Protein AF-A0A6G1X222-F1 (afdb_monomer_lite)

Radius of gyration: 20.98 Å; chains: 1; bounding box: 28×75×49 Å

pLDDT: mean 75.09, std 17.49, range [37.19, 92.94]

Organism: NCBI:txid1229268

Foldseek 3Di:
DDDDDDDPDPPPPDPDPDPPPDPLQAAWWAQVLDSQQIWGDHDQFWIWGRHPDTDIFGFHDDPQKTWTDDDPVVVVDDPFWDTWIWGQDPQSKIWTWTQGVNDIDTPGITHGND

Sequence (114 aa):
MKKSPKIGLVFILLIIISACGKSKFYGEYSVDGNPRYDIKILDNNTAKINLESMITVEYEKNGDRLEVIQDDVYSYYVDSVTGVFFELKDDDTLSYNIVKNSEEMKIGEFKYIE

Secondary structure (DSSP, 8-state):
------------SSS---S----TT-EEEESSS-TTSEEEE-SSSEEEEESSSEEEEEEEEETTEEEEESSHHHHHS-TTEEEEEEEE-TTSEEEEEEEETTEEEEEEEEEE--

Structure (mmCIF, N/CA/C/O backbone):
data_AF-A0A6G1X222-F1
#
_entry.id   AF-A0A6G1X222-F1
#
loop_
_atom_site.group_PDB
_atom_site.id
_atom_site.type_symbol
_atom_site.label_atom_id
_atom_site.label_alt_id
_atom_site.label_comp_id
_atom_site.label_asym_id
_atom_site.label_entity_id
_atom_site.label_seq_id
_atom_site.pdbx_PDB_ins_code
_atom_site.Cartn_x
_atom_site.Cartn_y
_atom_site.Cartn_z
_atom_site.occupancy
_atom_site.B_iso_or_equiv
_atom_site.auth_seq_id
_atom_site.auth_comp_id
_atom_site.auth_asym_id
_atom_site.auth_atom_id
_atom_site.pdbx_PDB_model_num
ATOM 1 N N . MET A 1 1 ? -12.225 -61.875 31.747 1.00 39.69 1 MET A N 1
ATOM 2 C CA . MET A 1 1 ? -10.949 -61.334 31.224 1.00 39.69 1 MET A CA 1
ATOM 3 C C . MET A 1 1 ? -11.130 -59.861 30.877 1.00 39.69 1 MET A C 1
ATOM 5 O O . MET A 1 1 ? -12.112 -59.555 30.227 1.00 39.69 1 MET A O 1
ATOM 9 N N . LYS A 1 2 ? -10.177 -59.026 31.339 1.00 37.19 2 LYS A N 1
ATOM 10 C CA . LYS A 1 2 ? -9.664 -57.739 30.796 1.00 37.19 2 LYS A CA 1
ATOM 11 C C . LYS A 1 2 ? -10.697 -56.650 30.419 1.00 37.19 2 LYS A C 1
ATOM 13 O O . LYS A 1 2 ? -11.435 -56.802 29.464 1.00 37.19 2 LYS A O 1
ATOM 18 N N . LYS A 1 3 ? -10.868 -55.617 31.259 1.00 40.28 3 LYS A N 1
ATOM 19 C CA . LYS A 1 3 ? -10.145 -54.313 31.309 1.00 40.28 3 LYS A CA 1
ATOM 20 C C . LYS A 1 3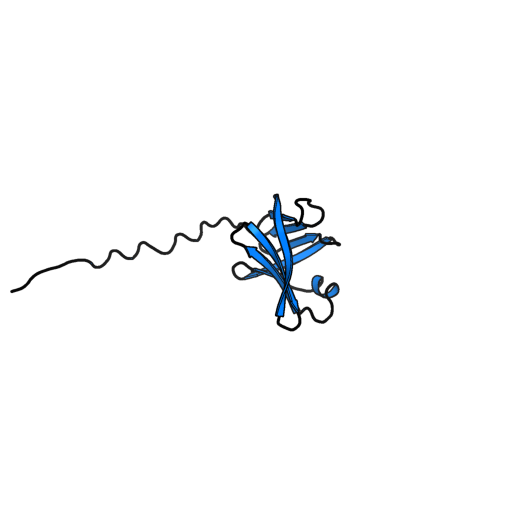 ? -10.528 -53.338 30.170 1.00 40.28 3 LYS A C 1
ATOM 22 O O . LYS A 1 3 ? -10.181 -53.560 29.021 1.00 40.28 3 LYS A O 1
ATOM 27 N N . SER A 1 4 ? -11.201 -52.257 30.581 1.00 48.81 4 SER A N 1
ATOM 28 C CA . SER A 1 4 ? -11.459 -50.942 29.947 1.00 48.81 4 SER A CA 1
ATOM 29 C C . SER A 1 4 ? -10.157 -50.245 29.446 1.00 48.81 4 SER A C 1
ATOM 31 O O . SER A 1 4 ? -9.100 -50.804 29.748 1.00 48.81 4 SER A O 1
ATOM 33 N N . PRO A 1 5 ? -10.131 -49.013 28.849 1.00 52.62 5 PRO A N 1
ATOM 34 C CA . PRO A 1 5 ? -11.199 -47.989 28.786 1.00 52.62 5 PRO A CA 1
ATOM 35 C C . PRO A 1 5 ? -11.254 -47.027 27.547 1.00 52.62 5 PRO A C 1
ATOM 37 O O . PRO A 1 5 ? -10.327 -46.934 26.762 1.00 52.62 5 PRO A O 1
ATOM 40 N N . LYS A 1 6 ? -12.359 -46.257 27.485 1.00 48.66 6 LYS A N 1
ATOM 41 C CA . LYS A 1 6 ? -12.509 -44.790 27.265 1.00 48.66 6 LYS A CA 1
ATOM 42 C C . LYS A 1 6 ? -11.844 -44.038 26.081 1.00 48.66 6 LYS A C 1
ATOM 44 O O . LYS A 1 6 ? -10.675 -44.195 25.777 1.00 48.66 6 LYS A O 1
ATOM 49 N N . ILE A 1 7 ? -12.595 -43.005 25.666 1.00 54.62 7 ILE A N 1
ATOM 50 C CA . ILE A 1 7 ? -12.213 -41.769 24.949 1.00 54.62 7 ILE A CA 1
ATOM 51 C C . ILE A 1 7 ? -12.145 -41.887 23.422 1.00 54.62 7 ILE A C 1
ATOM 53 O O . ILE A 1 7 ? -11.130 -42.211 22.825 1.00 54.62 7 ILE A O 1
ATOM 57 N N . GLY A 1 8 ? -13.247 -41.499 22.797 1.00 44.12 8 GLY A N 1
ATOM 58 C CA . GLY A 1 8 ? -13.345 -41.093 21.400 1.00 44.12 8 GLY A CA 1
ATOM 59 C C . GLY A 1 8 ? -14.786 -40.642 21.238 1.00 44.12 8 GLY A C 1
ATOM 60 O O . GLY A 1 8 ? -15.678 -41.472 21.173 1.00 44.12 8 GLY A O 1
ATOM 61 N N . LEU A 1 9 ? -15.114 -39.369 21.439 1.00 44.91 9 LEU A N 1
ATOM 62 C CA . LEU A 1 9 ? -14.973 -38.380 20.381 1.00 44.91 9 LEU A CA 1
ATOM 63 C C . LEU A 1 9 ? -15.104 -36.960 20.981 1.00 44.91 9 LEU A C 1
ATOM 65 O O . LEU A 1 9 ? -16.123 -36.297 20.826 1.00 44.91 9 LEU A O 1
ATOM 69 N N . VAL A 1 10 ? -14.097 -36.491 21.720 1.00 50.50 10 VAL A N 1
ATOM 70 C CA . VAL A 1 10 ? -13.953 -35.060 22.052 1.00 50.50 10 VAL A CA 1
ATOM 71 C C . VAL A 1 10 ? -12.832 -34.528 21.174 1.00 50.50 10 VAL A C 1
ATOM 73 O O . VAL A 1 10 ? -11.704 -34.458 21.629 1.00 50.50 10 VAL A O 1
ATOM 76 N N . PHE A 1 11 ? -13.106 -34.272 19.893 1.00 47.38 11 PHE A N 1
ATOM 77 C CA . PHE A 1 11 ? -12.170 -33.581 18.987 1.00 47.38 11 PHE A CA 1
ATOM 78 C C . PHE A 1 11 ? -12.879 -32.978 17.758 1.00 47.38 11 PHE A C 1
ATOM 80 O O . PHE A 1 11 ? -12.356 -32.983 16.653 1.00 47.38 11 PHE A O 1
ATOM 87 N N . ILE A 1 12 ? -14.085 -32.433 17.944 1.00 49.50 12 ILE A N 1
ATOM 88 C CA . ILE A 1 12 ? -14.680 -31.481 16.987 1.00 49.50 12 ILE A CA 1
ATOM 89 C C . ILE A 1 12 ? -15.043 -30.222 17.775 1.00 49.50 12 ILE A C 1
ATOM 91 O O . ILE A 1 12 ? -16.197 -29.842 17.932 1.00 49.50 12 ILE A O 1
ATOM 95 N N . LEU A 1 13 ? -14.022 -29.647 18.401 1.00 46.91 13 LEU A N 1
ATOM 96 C CA . LEU A 1 13 ? -14.087 -28.351 19.058 1.00 46.91 13 LEU A CA 1
ATOM 97 C C . LEU A 1 13 ? -12.723 -27.686 18.892 1.00 46.91 13 LEU A C 1
ATOM 99 O O . LEU A 1 13 ? -12.004 -27.534 19.865 1.00 46.91 13 LEU A O 1
ATOM 103 N N . LEU A 1 14 ? -12.326 -27.418 17.650 1.00 48.19 14 LEU A N 1
ATOM 104 C CA . LEU A 1 14 ? -11.206 -26.561 17.247 1.00 48.19 14 LEU A CA 1
ATOM 105 C C . LEU A 1 14 ? -11.281 -26.460 15.719 1.00 48.19 14 LEU A C 1
ATOM 107 O O . LEU A 1 14 ? -11.486 -27.477 15.067 1.00 48.19 14 LEU A O 1
ATOM 111 N N . ILE A 1 15 ? -11.103 -25.257 15.168 1.00 50.84 15 ILE A N 1
ATOM 112 C CA . ILE A 1 15 ? -11.409 -24.861 13.779 1.00 50.84 15 ILE A CA 1
ATOM 113 C C . ILE A 1 15 ? -12.933 -24.679 13.636 1.00 50.84 15 ILE A C 1
ATOM 115 O O . ILE A 1 15 ? -13.664 -25.614 13.358 1.00 50.84 15 ILE A O 1
ATOM 119 N N . ILE A 1 16 ? -13.534 -23.533 13.950 1.00 49.53 16 ILE A N 1
ATOM 120 C CA . ILE A 1 16 ? -13.402 -22.268 13.220 1.00 49.53 16 ILE A CA 1
ATOM 121 C C . ILE A 1 16 ? -13.552 -21.126 14.243 1.00 49.53 16 ILE A C 1
ATOM 123 O O . ILE A 1 16 ? -14.648 -20.647 14.514 1.00 49.53 16 ILE A O 1
ATOM 127 N N . ILE A 1 17 ? -12.442 -20.693 14.843 1.00 44.78 17 ILE A N 1
ATOM 128 C CA . ILE A 1 17 ? -12.360 -19.407 15.554 1.00 44.78 17 ILE A CA 1
ATOM 129 C C . ILE A 1 17 ? -11.277 -18.582 14.857 1.00 44.78 17 ILE A C 1
ATOM 131 O O . ILE A 1 17 ? -10.246 -18.262 15.436 1.00 44.78 17 ILE A O 1
ATOM 135 N N . SER A 1 18 ? -11.446 -18.321 13.560 1.00 45.22 18 SER A N 1
ATOM 136 C CA . SER A 1 18 ? -10.497 -17.482 12.808 1.00 45.22 18 SER A CA 1
ATOM 137 C C . SER A 1 18 ? -11.159 -16.675 11.691 1.00 45.22 18 SER A C 1
ATOM 139 O O . SER A 1 18 ? -10.513 -16.338 10.713 1.00 45.22 18 SER A O 1
ATOM 141 N N . ALA A 1 19 ? -12.444 -16.342 11.823 1.00 44.59 19 ALA A N 1
ATOM 142 C CA . ALA A 1 19 ? -13.107 -15.414 10.899 1.00 44.59 19 ALA A CA 1
ATOM 143 C C . ALA A 1 19 ? -13.787 -14.242 11.624 1.00 44.59 19 ALA A C 1
ATOM 145 O O . ALA A 1 19 ? -14.715 -13.634 11.107 1.00 44.59 19 ALA A O 1
ATOM 146 N N . CYS A 1 20 ? -13.310 -13.910 12.827 1.00 42.12 20 CYS A N 1
ATOM 147 C CA . CYS A 1 20 ? -13.588 -12.623 13.466 1.00 42.12 20 CYS A CA 1
ATOM 148 C C . CYS A 1 20 ? -12.287 -11.812 13.581 1.00 42.12 20 CYS A C 1
ATOM 150 O O . CYS A 1 20 ? -12.000 -11.183 14.595 1.00 42.12 20 CYS A O 1
ATOM 152 N N . GLY A 1 21 ? -11.445 -11.883 12.547 1.00 41.03 21 GLY A N 1
ATOM 153 C CA . GLY A 1 21 ? -10.442 -10.859 12.313 1.00 41.03 21 GLY A CA 1
ATOM 154 C C . GLY A 1 21 ? -11.179 -9.705 11.660 1.00 41.03 21 GLY A C 1
ATOM 155 O O . GLY A 1 21 ? -11.709 -9.874 10.564 1.00 41.03 21 GLY A O 1
ATOM 156 N N . LYS A 1 22 ? -11.278 -8.559 12.340 1.00 40.81 22 LYS A N 1
ATOM 157 C CA . LYS A 1 22 ? -11.671 -7.299 11.698 1.00 40.81 22 LYS A CA 1
ATOM 158 C C . LYS A 1 22 ? -10.952 -7.232 10.350 1.00 40.81 22 LYS A C 1
ATOM 160 O O . LYS A 1 22 ? -9.777 -7.587 10.292 1.00 40.81 22 LYS A O 1
ATOM 165 N N . SER A 1 23 ? -11.624 -6.814 9.284 1.00 50.31 23 SER A N 1
ATOM 166 C CA . SER A 1 23 ? -10.959 -6.479 8.027 1.00 50.31 23 SER A CA 1
ATOM 167 C C . SER A 1 23 ? -10.024 -5.286 8.285 1.00 50.31 23 SER A C 1
ATOM 169 O O . SER A 1 23 ? -10.383 -4.145 8.023 1.00 50.31 23 SER A O 1
ATOM 171 N N . LYS A 1 24 ? -8.855 -5.554 8.883 1.00 59.38 24 LYS A N 1
ATOM 172 C CA . LYS A 1 24 ? -7.835 -4.594 9.330 1.00 59.38 24 LYS A CA 1
ATOM 173 C C . LYS A 1 24 ? -7.141 -3.881 8.166 1.00 59.38 24 LYS A C 1
ATOM 175 O O . LYS A 1 24 ? -6.270 -3.062 8.403 1.00 59.38 24 LYS A O 1
ATOM 180 N N . PHE A 1 25 ? -7.514 -4.221 6.934 1.00 68.25 25 PHE A N 1
ATOM 181 C CA . PHE A 1 25 ? -6.996 -3.611 5.717 1.00 68.25 25 PHE A CA 1
ATOM 182 C C . PHE A 1 25 ? -7.538 -2.200 5.503 1.00 68.25 25 PHE A C 1
ATOM 184 O O . PHE A 1 25 ? -6.874 -1.409 4.854 1.00 68.25 25 PHE A O 1
ATOM 191 N N . TYR A 1 26 ? -8.734 -1.886 6.012 1.00 82.56 26 TYR A N 1
ATOM 192 C CA . TYR A 1 26 ? -9.326 -0.565 5.824 1.00 82.56 26 TYR A CA 1
ATOM 193 C C . TYR A 1 26 ? -8.630 0.475 6.676 1.00 82.56 26 TYR A C 1
ATOM 195 O O . TYR A 1 26 ? -8.553 0.317 7.894 1.00 82.56 26 TYR A O 1
ATOM 203 N N . GLY A 1 27 ? -8.200 1.546 6.021 1.00 86.94 27 GLY A N 1
ATOM 204 C CA . GLY A 1 27 ? -7.576 2.668 6.688 1.00 86.94 27 GLY A CA 1
ATOM 205 C C . GLY A 1 27 ? -6.523 3.352 5.846 1.00 86.94 27 GLY A C 1
ATOM 206 O O . GLY A 1 27 ? -6.303 3.035 4.674 1.00 86.94 27 GLY A O 1
ATOM 207 N N . GLU A 1 28 ? -5.896 4.321 6.479 1.00 90.38 28 GLU A N 1
ATOM 208 C CA . GLU A 1 28 ? -4.847 5.164 5.959 1.00 90.38 28 GLU A CA 1
ATOM 209 C C . GLU A 1 28 ? -3.534 4.811 6.652 1.00 90.38 28 GLU A C 1
ATOM 211 O O . GLU A 1 28 ? -3.458 4.664 7.875 1.00 90.38 28 GLU A O 1
ATOM 216 N N . TYR A 1 29 ? -2.491 4.649 5.846 1.00 90.81 29 TYR A N 1
ATOM 217 C CA . TYR A 1 29 ? -1.173 4.227 6.285 1.00 90.81 29 TYR A CA 1
ATOM 218 C C . TYR A 1 29 ? -0.141 5.238 5.804 1.00 90.81 29 TYR A C 1
ATOM 220 O O . TYR A 1 29 ? -0.125 5.576 4.628 1.00 90.81 29 TYR A O 1
ATOM 228 N N . SER A 1 30 ? 0.755 5.687 6.681 1.00 88.75 30 SER A N 1
ATOM 229 C CA . SER A 1 30 ? 1.768 6.704 6.369 1.00 88.75 30 SER A CA 1
ATOM 230 C C . SER A 1 30 ? 3.169 6.288 6.821 1.00 88.75 30 SER A C 1
ATOM 232 O O . SER A 1 30 ? 3.335 5.573 7.811 1.00 88.75 30 SER A O 1
ATOM 234 N N . VAL A 1 31 ? 4.196 6.753 6.103 1.00 85.31 31 VAL A N 1
ATOM 235 C CA . VAL A 1 31 ? 5.610 6.523 6.455 1.00 85.31 31 VAL A CA 1
ATOM 236 C C . VAL A 1 31 ? 6.005 7.271 7.733 1.00 85.31 31 VAL A C 1
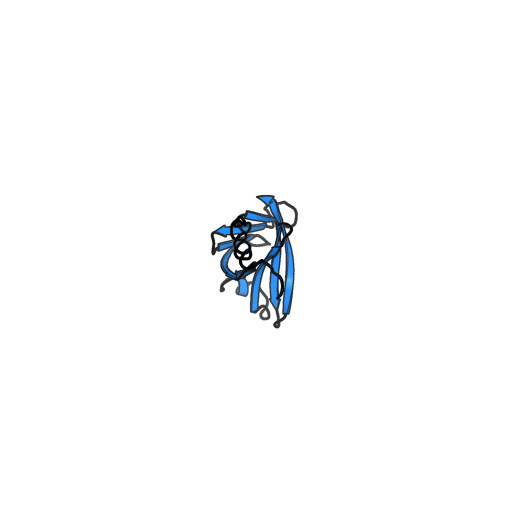ATOM 238 O O . VAL A 1 31 ? 6.707 6.731 8.588 1.00 85.31 31 VAL A O 1
ATOM 241 N N . ASP A 1 32 ? 5.567 8.522 7.869 1.00 81.44 32 ASP A N 1
ATOM 242 C CA . ASP A 1 32 ? 6.000 9.460 8.913 1.00 81.44 32 ASP A CA 1
ATOM 243 C C . ASP A 1 32 ? 4.856 9.904 9.840 1.00 81.44 32 ASP A C 1
ATOM 245 O O . ASP A 1 32 ? 5.052 10.741 10.721 1.00 81.44 32 ASP A O 1
ATOM 249 N N . GLY A 1 33 ? 3.668 9.327 9.660 1.00 73.50 33 GLY A N 1
ATOM 250 C CA . GLY A 1 33 ? 2.459 9.706 10.381 1.00 73.50 33 GLY A CA 1
ATOM 251 C C . GLY A 1 33 ? 1.733 10.909 9.774 1.00 73.50 33 GLY A C 1
ATOM 252 O O . GLY A 1 33 ? 0.663 11.266 10.262 1.00 73.50 33 GLY A O 1
ATOM 253 N N . ASN A 1 34 ? 2.280 11.532 8.722 1.00 71.12 34 ASN A N 1
ATOM 254 C CA . ASN A 1 34 ? 1.610 12.603 7.997 1.00 71.12 34 ASN A CA 1
ATOM 255 C C . ASN A 1 34 ? 0.826 12.034 6.800 1.00 71.12 34 ASN A C 1
ATOM 257 O O . ASN A 1 34 ? 1.387 11.276 6.004 1.00 71.12 34 ASN A O 1
ATOM 261 N N . PRO A 1 35 ? -0.415 12.491 6.561 1.00 67.44 35 PRO A N 1
ATOM 262 C CA . PRO A 1 35 ? -1.251 12.074 5.425 1.00 67.44 35 PRO A CA 1
ATOM 263 C C . PRO A 1 35 ? -0.785 12.677 4.084 1.00 67.44 35 PRO A C 1
ATOM 265 O O . PRO A 1 35 ? -1.541 12.829 3.133 1.00 67.44 35 PRO A O 1
ATOM 268 N N . ARG A 1 36 ? 0.463 13.155 4.021 1.00 63.28 36 ARG A N 1
ATOM 269 C CA . ARG A 1 36 ? 1.052 13.710 2.800 1.00 63.28 36 ARG A CA 1
ATOM 270 C C . ARG A 1 36 ? 1.696 12.620 1.947 1.00 63.28 36 ARG A C 1
ATOM 272 O O . ARG A 1 36 ? 1.753 12.799 0.735 1.00 63.28 36 ARG A O 1
ATOM 279 N N . TYR A 1 37 ? 2.172 11.551 2.592 1.00 69.94 37 TYR A N 1
ATOM 280 C CA . TYR A 1 37 ? 2.766 10.376 1.966 1.00 69.94 37 TYR A CA 1
ATOM 281 C C . TYR A 1 37 ? 2.070 9.119 2.487 1.00 69.94 37 TYR A C 1
ATOM 283 O O . TYR A 1 37 ? 2.569 8.461 3.406 1.00 69.94 37 TYR A O 1
ATOM 291 N N . ASP A 1 38 ? 0.882 8.845 1.953 1.00 83.25 38 ASP A N 1
ATOM 292 C CA . ASP A 1 38 ? -0.031 7.832 2.474 1.00 83.25 38 ASP A CA 1
ATOM 293 C C . ASP A 1 38 ? -0.507 6.828 1.416 1.00 83.25 38 ASP A C 1
ATOM 295 O O . ASP A 1 38 ? -0.509 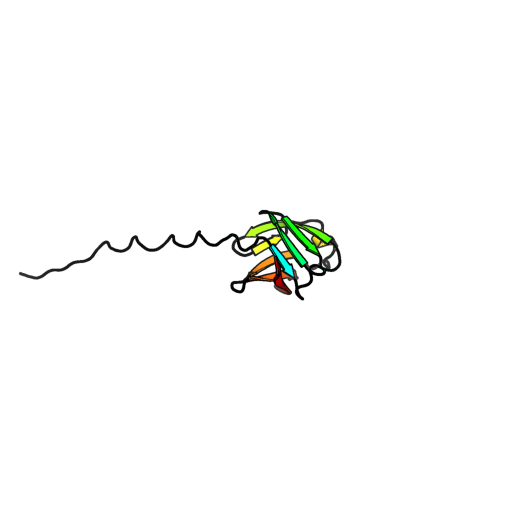7.082 0.209 1.00 83.25 38 ASP A O 1
ATOM 299 N N . ILE A 1 39 ? -0.900 5.654 1.899 1.00 88.56 39 ILE A N 1
ATOM 300 C CA . ILE A 1 39 ? -1.688 4.674 1.162 1.00 88.56 39 ILE A CA 1
ATOM 301 C C . ILE A 1 39 ? -2.995 4.512 1.922 1.00 88.56 39 ILE A C 1
ATOM 303 O O . ILE A 1 39 ? -2.989 4.182 3.106 1.00 88.56 39 ILE A O 1
ATOM 307 N N . LYS A 1 40 ? -4.116 4.709 1.236 1.00 91.19 40 LYS A N 1
ATOM 308 C CA . LYS A 1 40 ? -5.452 4.587 1.808 1.00 91.19 40 LYS A CA 1
ATOM 309 C C . LYS A 1 40 ? -6.229 3.476 1.127 1.00 91.19 40 LYS A C 1
ATOM 311 O O . LYS A 1 40 ? -6.508 3.558 -0.065 1.00 91.19 40 LYS A O 1
ATOM 316 N N . ILE A 1 41 ? -6.619 2.462 1.883 1.00 89.75 41 ILE A N 1
ATOM 317 C CA . ILE A 1 41 ? -7.473 1.375 1.401 1.00 89.75 41 ILE A CA 1
ATOM 318 C C . ILE A 1 41 ? -8.932 1.797 1.599 1.00 89.75 41 ILE A C 1
ATOM 320 O O . ILE A 1 41 ? -9.386 1.961 2.733 1.00 89.75 41 ILE A O 1
ATOM 324 N N . LEU A 1 42 ? -9.645 2.042 0.496 1.00 87.56 42 LEU A N 1
ATOM 325 C CA . LEU A 1 42 ? -10.959 2.696 0.497 1.00 87.56 42 LEU A CA 1
ATOM 326 C C . LEU A 1 42 ? -12.109 1.702 0.687 1.00 87.56 42 LEU A C 1
ATOM 328 O O . LEU A 1 42 ? -13.013 1.936 1.487 1.00 87.56 42 LEU A O 1
ATOM 332 N N . ASP A 1 43 ? -12.078 0.611 -0.070 1.00 85.19 43 ASP A N 1
ATOM 333 C CA . ASP A 1 43 ? -13.110 -0.426 -0.122 1.00 85.19 43 ASP A CA 1
ATOM 334 C C . ASP A 1 43 ? -12.468 -1.782 -0.472 1.00 85.19 43 ASP A C 1
ATOM 336 O O . ASP A 1 43 ? -11.259 -1.927 -0.356 1.00 85.19 43 ASP A O 1
ATOM 340 N N . ASN A 1 44 ? -13.249 -2.815 -0.798 1.00 84.12 44 ASN A N 1
ATOM 341 C CA . ASN A 1 44 ? -12.705 -4.165 -0.991 1.00 84.12 44 ASN A CA 1
ATOM 342 C C . ASN A 1 44 ? -11.781 -4.298 -2.213 1.00 84.12 44 ASN A C 1
ATOM 344 O O . ASN A 1 44 ? -11.117 -5.328 -2.321 1.00 84.12 44 ASN A O 1
ATOM 348 N N . ASN A 1 45 ? -11.773 -3.327 -3.125 1.00 87.25 45 ASN A N 1
ATOM 349 C CA . ASN A 1 45 ? -11.131 -3.431 -4.432 1.00 87.25 45 ASN A CA 1
ATOM 350 C C . ASN A 1 45 ? -10.384 -2.160 -4.855 1.00 87.25 45 ASN A C 1
ATOM 352 O O . ASN A 1 45 ? -9.819 -2.143 -5.941 1.00 87.25 45 ASN A O 1
ATOM 356 N N . THR A 1 46 ? -10.371 -1.111 -4.034 1.00 87.31 46 THR A N 1
ATOM 357 C CA . THR A 1 46 ? -9.814 0.192 -4.405 1.00 87.31 46 THR A CA 1
ATOM 358 C C . THR A 1 46 ? -8.902 0.737 -3.316 1.00 87.31 46 THR A C 1
ATOM 360 O O . THR A 1 46 ? -9.263 0.809 -2.136 1.00 87.31 46 THR A O 1
ATOM 363 N N . ALA A 1 47 ? -7.720 1.191 -3.723 1.00 88.69 47 ALA A N 1
ATOM 364 C CA . ALA A 1 47 ? -6.771 1.903 -2.880 1.00 88.69 47 ALA A CA 1
ATOM 365 C C . ALA A 1 47 ? -6.370 3.233 -3.520 1.00 88.69 47 ALA A C 1
ATOM 367 O O . ALA A 1 47 ? -6.395 3.409 -4.735 1.00 88.69 47 ALA A O 1
ATOM 368 N N . LYS A 1 48 ? -5.961 4.183 -2.692 1.00 88.94 48 LYS A N 1
ATOM 369 C CA . LYS A 1 48 ? -5.399 5.460 -3.107 1.00 88.94 48 LYS A CA 1
ATOM 370 C C . LYS A 1 48 ? -3.955 5.525 -2.641 1.00 88.94 48 LYS A C 1
ATOM 372 O O . LYS A 1 48 ? -3.686 5.342 -1.461 1.00 88.94 48 LYS A O 1
ATOM 377 N N . ILE A 1 49 ? -3.040 5.780 -3.564 1.00 87.12 49 ILE A N 1
ATOM 378 C CA . ILE A 1 49 ? -1.613 5.940 -3.298 1.00 87.12 49 ILE A CA 1
ATOM 379 C C . ILE A 1 49 ? -1.286 7.419 -3.457 1.00 87.12 4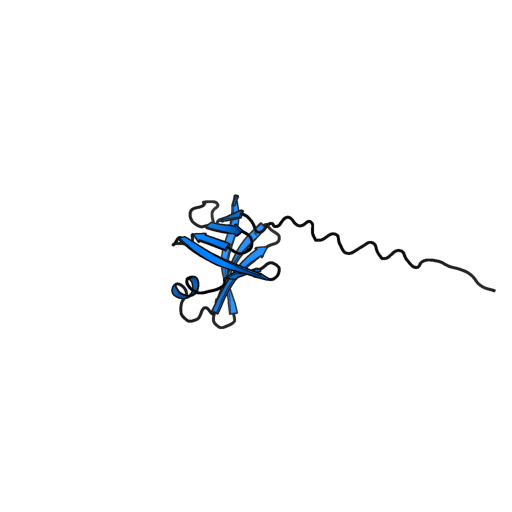9 ILE A C 1
ATOM 381 O O . ILE A 1 49 ? -1.591 8.025 -4.486 1.00 87.12 49 ILE A O 1
ATOM 385 N N . ASN A 1 50 ? -0.654 7.996 -2.448 1.00 85.19 50 ASN A N 1
ATOM 386 C CA . ASN A 1 50 ? -0.226 9.381 -2.431 1.00 85.19 50 ASN A CA 1
ATOM 387 C C . ASN A 1 50 ? 1.249 9.424 -2.033 1.00 85.19 50 ASN A C 1
ATOM 389 O O . ASN A 1 50 ? 1.576 9.707 -0.893 1.00 85.19 50 ASN A O 1
ATOM 393 N N . LEU A 1 51 ? 2.146 9.065 -2.955 1.00 75.25 51 LEU A N 1
ATOM 394 C CA . LEU A 1 51 ? 3.583 8.937 -2.663 1.00 75.25 51 LEU A CA 1
ATOM 395 C C . LEU A 1 51 ? 4.465 9.998 -3.316 1.00 75.25 51 LEU A C 1
ATOM 397 O O . LEU A 1 51 ? 5.628 10.108 -2.964 1.00 75.25 51 LEU A O 1
ATOM 401 N N . GLU A 1 52 ? 3.903 10.777 -4.235 1.00 73.38 52 GLU A N 1
ATOM 402 C CA . GLU A 1 52 ? 4.546 11.859 -5.006 1.00 73.38 52 GLU A CA 1
ATOM 403 C C . GLU A 1 52 ? 3.528 12.420 -6.012 1.00 73.38 52 GLU A C 1
ATOM 405 O O . GLU A 1 52 ? 3.503 13.609 -6.327 1.00 73.38 52 GLU A O 1
ATOM 410 N N . SER A 1 53 ? 2.633 11.543 -6.464 1.00 70.50 53 SER A N 1
ATOM 411 C CA . SER A 1 53 ? 1.395 11.853 -7.159 1.00 70.50 53 SER A CA 1
ATOM 412 C C . SER A 1 53 ? 0.241 11.103 -6.496 1.00 70.50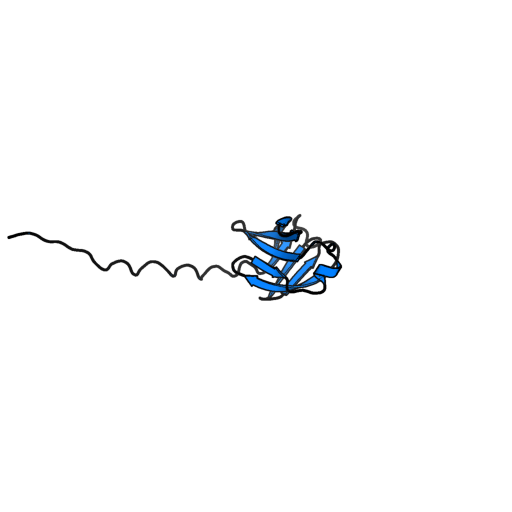 53 SER A C 1
ATOM 414 O O . SER A 1 53 ? 0.452 10.126 -5.774 1.00 70.50 53 SER A O 1
ATOM 416 N N . MET A 1 54 ? -0.973 11.602 -6.712 1.00 80.50 54 MET A N 1
ATOM 417 C CA . MET A 1 54 ? -2.194 11.005 -6.190 1.00 80.50 54 MET A CA 1
ATOM 418 C C . MET A 1 54 ? -2.800 10.106 -7.261 1.00 80.50 54 MET A C 1
ATOM 420 O O . MET A 1 54 ? -3.330 10.605 -8.253 1.00 80.50 54 MET A O 1
ATOM 424 N N . ILE A 1 55 ? -2.737 8.796 -7.043 1.00 83.94 55 ILE A N 1
ATOM 425 C CA . ILE A 1 55 ? -3.256 7.787 -7.967 1.00 83.94 55 ILE A CA 1
ATOM 426 C C . ILE A 1 55 ? -4.266 6.924 -7.216 1.00 83.94 55 ILE A C 1
ATOM 428 O O . ILE A 1 55 ? -4.067 6.582 -6.052 1.00 83.94 55 ILE A O 1
ATOM 432 N N . THR A 1 56 ? -5.374 6.598 -7.874 1.00 87.25 56 THR A N 1
ATOM 433 C CA . THR A 1 56 ? -6.325 5.594 -7.384 1.00 87.25 56 THR A CA 1
ATOM 434 C C . THR A 1 56 ? -6.102 4.326 -8.184 1.00 87.25 56 THR A C 1
ATOM 436 O O . THR A 1 56 ? -5.985 4.393 -9.403 1.00 87.25 56 THR A O 1
ATOM 439 N N . VAL A 1 57 ? -5.989 3.200 -7.495 1.00 86.81 57 VAL A N 1
ATOM 440 C CA . VAL A 1 57 ? -5.666 1.907 -8.085 1.00 86.81 57 VAL A CA 1
ATOM 441 C C . VAL A 1 57 ? -6.721 0.896 -7.682 1.00 86.81 57 VAL A C 1
ATOM 443 O O . VAL A 1 57 ? -7.190 0.895 -6.540 1.00 86.81 57 VAL A O 1
ATOM 446 N N . GLU A 1 58 ? -7.074 0.030 -8.619 1.00 89.25 58 GLU A N 1
ATOM 447 C CA . GLU A 1 58 ? -7.875 -1.148 -8.323 1.00 89.25 58 GLU A CA 1
ATOM 448 C C . GLU A 1 58 ? -6.952 -2.292 -7.894 1.00 89.25 58 GLU A C 1
ATOM 450 O O . GLU A 1 58 ? -5.805 -2.387 -8.335 1.00 89.25 58 GLU A O 1
ATOM 455 N N . TYR A 1 59 ? -7.425 -3.154 -7.004 1.00 88.75 59 TYR A N 1
ATOM 456 C CA . TYR A 1 59 ? -6.682 -4.311 -6.529 1.00 88.75 59 TYR A CA 1
ATOM 457 C C . TYR A 1 59 ? -7.600 -5.526 -6.343 1.00 88.75 59 TYR A C 1
ATOM 459 O O . TYR A 1 59 ? -8.792 -5.390 -6.061 1.00 88.75 59 TYR A O 1
ATOM 467 N N . GLU A 1 60 ? -7.028 -6.727 -6.420 1.00 89.69 60 GLU A N 1
ATOM 468 C CA . GLU A 1 60 ? -7.652 -7.963 -5.947 1.00 89.69 60 GLU A CA 1
ATOM 469 C C . GLU A 1 60 ? -7.002 -8.413 -4.646 1.00 89.69 60 GLU A C 1
ATOM 471 O O . GLU A 1 60 ? -5.788 -8.341 -4.453 1.00 89.69 60 GLU A O 1
ATOM 476 N N . LYS A 1 61 ? -7.824 -8.899 -3.719 1.00 87.12 61 LYS A N 1
ATOM 477 C CA . LYS A 1 61 ? -7.323 -9.464 -2.472 1.00 87.12 61 LYS A CA 1
ATOM 478 C C . LYS A 1 61 ? -6.922 -10.926 -2.675 1.00 87.12 61 LYS A C 1
ATOM 480 O O . LYS A 1 61 ? -7.775 -11.763 -2.966 1.00 87.12 61 LYS A O 1
ATOM 485 N N . ASN A 1 62 ? -5.663 -11.243 -2.397 1.00 86.62 62 ASN A N 1
ATOM 486 C CA . ASN A 1 62 ? -5.110 -12.593 -2.398 1.00 86.62 62 ASN A CA 1
ATOM 487 C C . ASN A 1 62 ? -4.482 -12.907 -1.029 1.00 86.62 62 ASN A C 1
ATOM 489 O O . ASN A 1 62 ? -3.338 -12.558 -0.741 1.00 86.62 62 ASN A O 1
ATOM 493 N N . GLY A 1 63 ? -5.261 -13.526 -0.137 1.00 84.38 63 GLY A N 1
ATOM 494 C CA . GLY A 1 63 ? -4.842 -13.739 1.252 1.00 84.38 63 GLY A CA 1
ATOM 495 C C . GLY A 1 63 ? -4.644 -12.411 1.990 1.00 84.38 63 GLY A C 1
ATOM 496 O O . GLY A 1 63 ? -5.594 -11.634 2.113 1.00 84.38 63 GLY A O 1
ATOM 497 N N . ASP A 1 64 ? -3.419 -12.161 2.458 1.00 82.75 64 ASP A N 1
ATOM 498 C CA . ASP A 1 64 ? -3.018 -10.917 3.137 1.00 82.75 64 ASP A CA 1
ATOM 499 C C . ASP A 1 64 ? -2.416 -9.868 2.189 1.00 82.75 64 ASP A C 1
ATOM 501 O O . ASP A 1 64 ? -1.978 -8.796 2.618 1.00 82.75 64 ASP A O 1
ATOM 505 N N . ARG A 1 65 ? -2.422 -10.167 0.886 1.00 89.62 65 ARG A N 1
ATOM 506 C CA . ARG A 1 65 ? -1.926 -9.290 -0.169 1.00 89.62 65 ARG A CA 1
ATOM 507 C C . ARG A 1 65 ? -3.076 -8.628 -0.913 1.00 89.62 65 ARG A C 1
ATOM 509 O O . ARG A 1 65 ? -4.106 -9.246 -1.181 1.00 89.62 65 ARG A O 1
ATOM 516 N N . LEU A 1 66 ? -2.881 -7.362 -1.250 1.00 90.94 66 LEU A N 1
ATOM 517 C CA . LEU A 1 66 ? -3.736 -6.581 -2.135 1.00 90.94 66 LEU A CA 1
ATOM 518 C C . LEU A 1 66 ? -2.952 -6.374 -3.434 1.00 90.94 66 LEU A C 1
ATOM 520 O O . LEU A 1 66 ? -2.053 -5.535 -3.487 1.00 90.94 66 LEU A O 1
ATOM 524 N N . GLU A 1 67 ? -3.227 -7.197 -4.441 1.00 91.38 67 GLU A N 1
ATOM 525 C CA . GLU A 1 67 ? -2.524 -7.214 -5.725 1.00 91.38 67 GLU A CA 1
ATOM 526 C C . GLU A 1 67 ? -3.156 -6.205 -6.679 1.00 91.38 67 GLU A C 1
ATOM 528 O O . GLU A 1 67 ? -4.331 -6.309 -7.012 1.00 91.38 67 GLU A O 1
ATOM 533 N N . VAL A 1 68 ? -2.392 -5.205 -7.110 1.00 89.31 68 VAL A N 1
ATOM 534 C CA . VAL A 1 68 ? -2.907 -4.111 -7.940 1.00 89.31 68 VAL A CA 1
ATOM 535 C C . VAL A 1 68 ? -3.185 -4.595 -9.370 1.00 89.31 68 VAL A C 1
ATOM 537 O O . VAL A 1 68 ? -2.286 -5.099 -10.050 1.00 89.31 68 VAL A O 1
ATOM 540 N N . ILE A 1 69 ? -4.419 -4.387 -9.837 1.00 84.56 69 ILE A N 1
ATOM 541 C CA . ILE A 1 69 ? -4.910 -4.714 -11.184 1.00 84.56 69 ILE A CA 1
ATOM 542 C C . ILE A 1 69 ? -4.596 -3.516 -12.107 1.00 84.56 69 ILE A C 1
ATOM 544 O O . ILE A 1 69 ? -4.881 -2.376 -11.750 1.00 84.56 69 ILE A O 1
ATOM 548 N N . GLN A 1 70 ? -3.928 -3.735 -13.247 1.00 71.00 70 GLN A N 1
ATOM 549 C CA . GLN A 1 70 ? -3.282 -2.677 -14.068 1.00 71.00 70 GLN A CA 1
ATOM 550 C C . GLN A 1 70 ? -4.276 -1.801 -14.872 1.00 71.00 70 GLN A C 1
ATOM 552 O O . GLN A 1 70 ? -5.373 -2.264 -15.159 1.00 71.00 70 GLN A O 1
ATOM 557 N N . ASP A 1 71 ? -3.997 -0.534 -15.243 1.00 56.38 71 ASP A N 1
ATOM 558 C CA . ASP A 1 71 ? -2.989 -0.084 -16.243 1.00 56.38 71 ASP A CA 1
ATOM 559 C C . ASP A 1 71 ? -2.097 1.111 -15.800 1.00 56.38 71 ASP A C 1
ATOM 561 O O . ASP A 1 71 ? -0.923 1.190 -16.167 1.00 56.38 71 ASP A O 1
ATOM 565 N N . ASP A 1 72 ? -2.600 2.049 -14.989 1.00 53.31 72 ASP A N 1
ATOM 566 C CA . ASP A 1 72 ? -1.942 3.359 -14.800 1.00 53.31 72 ASP A CA 1
ATOM 567 C C . ASP A 1 72 ? -0.647 3.297 -13.982 1.00 53.31 72 ASP A C 1
ATOM 569 O O . ASP A 1 72 ? 0.293 4.050 -14.235 1.00 53.31 72 ASP A O 1
ATOM 573 N N . VAL A 1 73 ? -0.545 2.368 -13.031 1.00 56.44 73 VAL A N 1
ATOM 574 C CA . VAL A 1 73 ? 0.642 2.215 -12.177 1.00 56.44 73 VAL A CA 1
ATOM 575 C C . VAL A 1 73 ? 1.866 1.843 -13.012 1.00 56.44 73 VAL A C 1
ATOM 577 O O . VAL A 1 73 ? 2.942 2.400 -12.815 1.00 56.44 73 VAL A O 1
ATOM 580 N N . TYR A 1 74 ? 1.698 0.982 -14.015 1.00 58.91 74 TYR A N 1
ATOM 581 C CA . TYR A 1 74 ? 2.788 0.485 -14.858 1.00 58.91 74 TYR A CA 1
ATOM 582 C C . TYR A 1 74 ? 3.369 1.566 -15.766 1.00 58.91 74 TYR A C 1
ATOM 584 O O . TYR A 1 74 ? 4.536 1.480 -16.125 1.00 58.91 74 TYR A O 1
ATOM 592 N N . SER A 1 75 ? 2.611 2.629 -16.059 1.00 55.47 75 SER A N 1
ATOM 593 C CA . SER A 1 75 ? 3.140 3.792 -16.779 1.00 55.47 75 SER A CA 1
ATOM 594 C C . SER A 1 75 ? 4.179 4.593 -15.973 1.00 55.47 75 SER A C 1
ATOM 596 O O . SER A 1 75 ? 5.026 5.265 -16.561 1.00 55.47 75 SER A O 1
ATOM 598 N N . TYR A 1 76 ? 4.151 4.498 -14.636 1.00 58.09 76 TYR A N 1
ATOM 599 C CA . TYR A 1 76 ? 5.091 5.179 -13.736 1.00 58.09 76 TYR A CA 1
ATOM 600 C C . TYR A 1 76 ? 6.310 4.329 -13.362 1.00 58.09 76 TYR A C 1
ATOM 602 O O . TYR A 1 76 ? 7.347 4.878 -12.981 1.00 58.09 76 TYR A O 1
ATOM 610 N N . TYR A 1 77 ? 6.212 3.001 -13.454 1.00 59.78 77 TYR A N 1
ATOM 611 C CA . TYR A 1 77 ? 7.316 2.106 -13.125 1.00 59.78 77 TYR A CA 1
ATOM 612 C C . TYR A 1 77 ? 8.117 1.738 -14.377 1.00 59.78 77 TYR A C 1
ATOM 614 O O . TYR A 1 77 ? 7.576 1.400 -15.418 1.00 59.78 77 TYR A O 1
ATOM 622 N N . VAL A 1 78 ? 9.445 1.796 -14.257 1.00 59.72 78 VAL A N 1
ATOM 623 C CA . VAL A 1 78 ? 10.408 1.399 -15.299 1.00 59.72 78 VAL A CA 1
ATOM 624 C C . VAL A 1 78 ? 10.058 0.009 -15.853 1.00 59.72 78 VAL A C 1
ATOM 626 O O . VAL A 1 78 ? 9.803 -0.873 -15.033 1.00 59.72 78 VAL A O 1
ATOM 629 N N . ASP A 1 79 ? 10.164 -0.195 -17.180 1.00 62.84 79 ASP A N 1
ATOM 630 C CA . ASP A 1 79 ? 9.845 -1.383 -18.027 1.00 62.84 79 ASP A CA 1
ATOM 631 C C . ASP A 1 79 ? 10.052 -2.800 -17.433 1.00 62.84 79 ASP A C 1
ATOM 63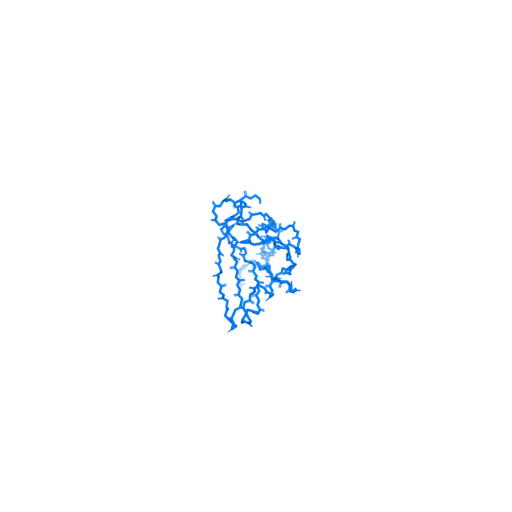3 O O . ASP A 1 79 ? 9.591 -3.801 -17.970 1.00 62.84 79 ASP A O 1
ATOM 637 N N . SER A 1 80 ? 10.780 -2.912 -16.332 1.00 71.69 80 SER A N 1
ATOM 638 C CA . SER A 1 80 ? 11.097 -4.135 -15.594 1.00 71.69 80 SER A CA 1
ATOM 639 C C . SER A 1 80 ? 10.120 -4.515 -14.468 1.00 71.69 80 SER A C 1
ATOM 641 O O . SER A 1 80 ? 10.306 -5.577 -13.870 1.00 71.69 80 SER A O 1
ATOM 643 N N . VAL A 1 81 ? 9.151 -3.660 -14.113 1.00 82.38 81 VAL A N 1
ATOM 644 C CA . VAL A 1 81 ? 8.174 -3.940 -13.041 1.00 82.38 81 VAL A CA 1
ATOM 645 C C . VAL A 1 81 ? 6.964 -4.675 -13.606 1.00 82.38 81 VAL A C 1
ATOM 647 O O . VAL A 1 81 ? 6.281 -4.178 -14.492 1.00 82.38 81 VAL A O 1
ATOM 650 N N . THR A 1 82 ? 6.694 -5.864 -13.074 1.00 84.44 82 THR A N 1
ATOM 651 C CA . THR A 1 82 ? 5.648 -6.778 -13.558 1.00 84.44 82 THR A CA 1
ATOM 652 C C . THR A 1 82 ? 4.523 -6.997 -12.551 1.00 84.44 82 THR A C 1
ATOM 654 O O . THR A 1 82 ? 3.573 -7.710 -12.853 1.00 84.44 82 THR A O 1
ATOM 657 N N . GLY A 1 83 ? 4.626 -6.418 -11.354 1.00 87.00 83 GLY A N 1
ATOM 658 C CA . GLY A 1 83 ? 3.623 -6.558 -10.306 1.00 87.00 83 GLY A CA 1
ATOM 659 C C . GLY A 1 83 ? 3.774 -5.486 -9.239 1.00 87.00 83 GLY A C 1
ATOM 660 O O . GLY A 1 83 ? 4.884 -5.027 -8.969 1.00 87.00 83 GLY A O 1
ATOM 661 N N . VAL A 1 84 ? 2.659 -5.108 -8.625 1.00 88.75 84 VAL A N 1
ATOM 662 C CA . VAL A 1 84 ? 2.600 -4.173 -7.502 1.00 88.75 84 VAL A CA 1
ATOM 663 C C . VAL A 1 84 ? 1.592 -4.714 -6.501 1.00 88.75 84 VAL A C 1
ATOM 665 O O . VAL A 1 84 ? 0.501 -5.127 -6.890 1.00 88.75 84 VAL A O 1
ATOM 668 N N . PHE A 1 85 ? 1.951 -4.741 -5.222 1.00 91.56 85 PHE A N 1
ATOM 669 C CA . PHE A 1 85 ? 1.049 -5.223 -4.185 1.00 91.56 85 PHE A CA 1
ATOM 670 C C . PHE A 1 85 ? 1.323 -4.580 -2.829 1.00 91.56 85 PHE A C 1
ATOM 672 O O . PHE A 1 85 ? 2.450 -4.188 -2.505 1.00 91.56 85 PHE A O 1
ATOM 679 N N . PHE A 1 86 ? 0.273 -4.517 -2.018 1.00 91.50 86 PHE A N 1
ATOM 680 C CA . PHE A 1 86 ? 0.361 -4.158 -0.609 1.00 91.50 86 PHE A CA 1
ATOM 681 C C . PHE A 1 86 ? 0.236 -5.410 0.247 1.00 91.50 86 PHE A C 1
ATOM 683 O O . PHE A 1 86 ? -0.564 -6.289 -0.062 1.00 91.50 86 PHE A O 1
ATOM 690 N N . GLU A 1 87 ? 1.001 -5.496 1.325 1.00 92.75 87 GLU A N 1
ATOM 691 C CA . GLU A 1 87 ? 0.942 -6.624 2.256 1.00 92.75 87 GLU A CA 1
ATOM 692 C C . GLU A 1 87 ? 0.739 -6.097 3.672 1.00 92.75 87 GLU A C 1
ATOM 694 O O . GLU A 1 87 ? 1.560 -5.324 4.174 1.00 92.75 87 GLU A O 1
ATOM 699 N N . LEU A 1 88 ? -0.376 -6.483 4.296 1.00 88.38 88 LEU A N 1
ATOM 700 C CA . LEU A 1 88 ? -0.650 -6.127 5.684 1.00 88.38 88 LEU A CA 1
ATOM 701 C C . LEU A 1 88 ? 0.090 -7.099 6.599 1.00 88.38 88 LEU A C 1
ATOM 703 O O . LEU A 1 88 ? -0.049 -8.313 6.472 1.00 88.38 88 LEU A O 1
ATOM 707 N N . LYS A 1 89 ? 0.864 -6.557 7.533 1.00 87.25 89 LYS A N 1
ATOM 708 C CA . LYS A 1 89 ? 1.630 -7.339 8.497 1.00 87.25 89 LYS A CA 1
ATOM 709 C C . LYS A 1 89 ? 0.901 -7.470 9.828 1.00 87.25 89 LYS A C 1
ATOM 711 O O . LYS A 1 89 ? 0.024 -6.678 10.169 1.00 87.25 89 LYS A O 1
ATOM 716 N N . ASP A 1 90 ? 1.343 -8.441 10.622 1.00 84.62 90 ASP A N 1
ATOM 717 C CA . ASP A 1 90 ? 0.795 -8.723 11.954 1.00 84.62 90 ASP A CA 1
ATOM 718 C C . ASP A 1 90 ? 0.904 -7.542 12.937 1.00 84.62 90 ASP A C 1
ATOM 720 O O . ASP A 1 90 ? 0.143 -7.472 13.904 1.00 84.62 90 ASP A O 1
ATOM 724 N N . ASP A 1 91 ? 1.837 -6.615 12.703 1.00 84.69 91 ASP A N 1
ATOM 725 C CA . ASP A 1 91 ? 2.069 -5.414 13.512 1.00 84.69 91 ASP A CA 1
ATOM 726 C C . ASP A 1 91 ? 1.272 -4.182 13.040 1.00 84.69 91 ASP A C 1
ATOM 728 O O . ASP A 1 91 ? 1.592 -3.058 13.426 1.00 84.69 91 ASP A O 1
ATOM 732 N N . ASP A 1 92 ? 0.232 -4.389 12.224 1.00 81.62 92 ASP A N 1
ATOM 733 C CA . ASP A 1 92 ? -0.627 -3.346 11.644 1.00 81.62 92 ASP A CA 1
ATOM 734 C C . ASP A 1 92 ? 0.127 -2.361 10.721 1.00 81.62 92 ASP A C 1
ATOM 736 O O . ASP A 1 92 ? -0.350 -1.258 10.436 1.00 81.62 92 ASP A O 1
ATOM 740 N N . THR A 1 93 ? 1.300 -2.762 10.214 1.00 89.62 93 THR A N 1
ATOM 741 C CA . THR A 1 93 ? 2.002 -2.040 9.147 1.00 89.62 93 THR A CA 1
ATOM 742 C C . THR A 1 93 ? 1.618 -2.562 7.767 1.00 89.62 93 THR A C 1
ATOM 744 O O . THR A 1 93 ? 1.361 -3.751 7.574 1.00 89.62 93 THR A O 1
ATOM 747 N N . LEU A 1 94 ? 1.596 -1.663 6.787 1.00 91.44 94 LEU A N 1
ATOM 748 C CA . LEU A 1 94 ? 1.386 -1.981 5.381 1.00 91.44 94 LEU A CA 1
ATOM 749 C C . LEU A 1 94 ? 2.728 -1.898 4.649 1.00 91.44 94 LEU A C 1
ATOM 751 O O . LEU A 1 94 ? 3.393 -0.862 4.667 1.00 91.44 94 LEU A O 1
ATOM 755 N N . SER A 1 95 ? 3.142 -2.984 4.006 1.00 92.94 95 SER A N 1
ATOM 756 C CA . SER A 1 95 ? 4.313 -3.003 3.128 1.00 92.94 95 SER A CA 1
ATOM 757 C C . SER A 1 95 ? 3.888 -2.676 1.707 1.00 92.94 95 SER A C 1
ATOM 759 O O . SER A 1 95 ? 2.967 -3.301 1.185 1.00 92.94 95 SER A O 1
ATOM 761 N N . TYR A 1 96 ? 4.580 -1.737 1.067 1.00 90.50 96 TYR A N 1
ATOM 762 C CA . TYR A 1 96 ? 4.436 -1.479 -0.359 1.00 90.50 96 TYR A CA 1
ATOM 763 C C . TYR A 1 96 ? 5.536 -2.206 -1.124 1.00 90.50 96 TYR A C 1
ATOM 765 O O . TYR A 1 96 ? 6.722 -1.943 -0.903 1.00 90.50 96 TYR A O 1
ATOM 773 N N . ASN A 1 97 ? 5.154 -3.124 -2.007 1.00 91.75 97 ASN A N 1
ATOM 774 C CA . ASN A 1 97 ? 6.079 -3.996 -2.715 1.00 91.75 97 ASN A CA 1
ATOM 775 C C . ASN A 1 97 ? 5.833 -3.964 -4.224 1.00 91.75 97 ASN A C 1
ATOM 777 O O . ASN A 1 97 ? 4.715 -3.752 -4.699 1.00 91.75 97 ASN A O 1
ATOM 781 N N . ILE A 1 98 ? 6.897 -4.232 -4.973 1.00 89.88 98 ILE A N 1
ATOM 782 C CA . ILE A 1 98 ? 6.862 -4.430 -6.419 1.00 89.88 98 ILE A CA 1
ATOM 783 C C . ILE A 1 98 ? 7.502 -5.767 -6.779 1.00 89.88 98 ILE A C 1
ATOM 785 O O . ILE A 1 98 ? 8.361 -6.267 -6.056 1.00 89.88 98 ILE A O 1
ATOM 789 N N . VAL A 1 99 ? 7.133 -6.317 -7.930 1.00 88.62 99 VAL A N 1
ATOM 790 C CA . VAL A 1 99 ? 7.847 -7.422 -8.570 1.00 88.62 99 VAL A CA 1
ATOM 791 C C . VAL A 1 99 ? 8.650 -6.848 -9.723 1.00 88.62 99 VAL A C 1
ATOM 793 O O . VAL A 1 99 ? 8.081 -6.265 -10.645 1.00 88.62 99 VAL A O 1
ATOM 796 N N . LYS A 1 100 ? 9.970 -7.008 -9.683 1.00 86.25 100 LYS A N 1
ATOM 797 C CA . LYS A 1 100 ? 10.887 -6.559 -10.731 1.00 86.25 100 LYS A CA 1
ATOM 798 C C . LYS A 1 100 ? 11.804 -7.702 -11.128 1.00 86.25 100 LYS A C 1
ATOM 800 O O . LYS A 1 100 ? 12.439 -8.299 -10.271 1.00 86.25 100 LYS A O 1
ATOM 805 N N . ASN A 1 101 ? 11.898 -7.999 -12.424 1.00 86.00 101 ASN A N 1
ATOM 806 C CA . ASN A 1 101 ? 12.699 -9.124 -12.932 1.00 86.00 101 ASN A CA 1
ATOM 807 C C . ASN A 1 101 ? 12.378 -10.472 -12.242 1.00 86.00 101 ASN A C 1
ATOM 809 O O . ASN A 1 101 ? 13.268 -11.292 -12.047 1.00 86.00 101 ASN A O 1
ATOM 813 N N . SER A 1 102 ? 11.107 -10.717 -11.902 1.00 85.06 102 SER A N 1
ATOM 814 C CA . SER A 1 102 ? 10.642 -11.891 -11.129 1.00 85.06 102 SER A CA 1
ATOM 815 C C . SER A 1 102 ? 11.075 -11.938 -9.655 1.00 85.06 102 SER A C 1
ATOM 817 O O . SER A 1 102 ? 10.899 -12.967 -9.008 1.00 85.06 102 SER A O 1
ATOM 819 N N . GLU A 1 103 ? 11.604 -10.844 -9.107 1.00 90.06 103 GLU A N 1
ATOM 820 C CA . GLU A 1 103 ? 11.955 -10.721 -7.690 1.00 90.06 103 GLU A CA 1
ATOM 821 C C . GLU A 1 103 ? 11.025 -9.731 -6.983 1.00 90.06 103 GLU A C 1
ATOM 823 O O . GLU A 1 103 ? 10.747 -8.647 -7.499 1.00 90.06 103 GLU A O 1
ATOM 828 N N . GLU A 1 104 ? 10.554 -10.089 -5.786 1.00 92.50 104 GLU A N 1
ATOM 829 C CA . GLU A 1 104 ? 9.807 -9.177 -4.918 1.00 92.50 104 GLU A CA 1
ATOM 830 C C . GLU A 1 104 ? 10.769 -8.195 -4.234 1.00 92.50 104 GLU A C 1
ATOM 832 O O . GLU A 1 104 ? 11.747 -8.587 -3.594 1.00 92.50 104 GLU A O 1
ATOM 837 N N . MET A 1 105 ? 10.478 -6.902 -4.350 1.00 90.06 105 MET A N 1
ATOM 838 C CA . MET A 1 105 ? 11.236 -5.818 -3.741 1.00 90.06 105 MET A CA 1
ATOM 839 C C . MET A 1 105 ? 10.307 -4.920 -2.934 1.00 90.06 105 MET A C 1
ATOM 841 O O . MET A 1 105 ? 9.300 -4.421 -3.435 1.00 90.06 105 MET A O 1
ATOM 845 N N . LYS A 1 106 ? 10.698 -4.654 -1.690 1.00 91.88 106 LYS A N 1
ATOM 846 C CA . LYS A 1 106 ? 10.003 -3.712 -0.820 1.00 91.88 106 LYS A CA 1
ATOM 847 C C . LYS A 1 106 ? 10.413 -2.280 -1.140 1.00 91.88 106 LYS A C 1
ATOM 849 O O . LYS A 1 106 ? 11.596 -1.950 -1.079 1.00 91.88 106 LYS A O 1
ATOM 854 N N . ILE A 1 107 ? 9.427 -1.440 -1.428 1.00 87.06 107 ILE A N 1
ATOM 855 C CA . ILE A 1 107 ? 9.604 -0.007 -1.671 1.00 87.06 107 ILE A CA 1
ATOM 856 C C . ILE A 1 107 ? 9.519 0.780 -0.365 1.00 87.06 107 ILE A C 1
ATOM 858 O O . ILE A 1 107 ? 10.304 1.699 -0.150 1.00 87.06 107 ILE A O 1
ATOM 862 N N . GLY A 1 108 ? 8.603 0.404 0.529 1.00 88.31 108 GLY A N 1
ATOM 863 C CA . GLY A 1 108 ? 8.416 1.113 1.791 1.00 88.31 108 GLY A CA 1
ATOM 864 C C . GLY A 1 108 ? 7.520 0.378 2.776 1.00 88.31 108 GLY A C 1
ATOM 865 O O . GLY A 1 108 ? 6.858 -0.599 2.432 1.00 88.31 108 GLY A O 1
ATOM 866 N N . GLU A 1 109 ? 7.514 0.872 4.011 1.00 92.31 109 GLU A N 1
ATOM 867 C CA . GLU A 1 109 ? 6.638 0.410 5.088 1.00 92.31 109 GLU A CA 1
ATOM 868 C C . GLU A 1 109 ? 5.882 1.599 5.667 1.00 92.31 109 GLU A C 1
ATOM 870 O O . GLU A 1 109 ? 6.456 2.666 5.892 1.00 92.31 109 GLU A O 1
ATOM 875 N N . PHE A 1 110 ? 4.593 1.393 5.907 1.00 91.62 110 PHE A N 1
ATOM 876 C CA . PHE A 1 110 ? 3.645 2.426 6.289 1.00 91.62 110 PHE A CA 1
ATOM 877 C C . PHE A 1 110 ? 2.926 1.984 7.554 1.00 91.62 110 PHE A C 1
ATOM 879 O O . PHE A 1 110 ? 2.517 0.831 7.684 1.00 91.62 110 PHE A O 1
ATOM 886 N N . LYS A 1 111 ? 2.773 2.896 8.504 1.00 91.19 111 LYS A N 1
ATOM 887 C CA . LYS A 1 111 ? 2.071 2.642 9.760 1.00 91.19 111 LYS A CA 1
ATOM 888 C C . LYS A 1 111 ? 0.642 3.125 9.642 1.00 91.19 111 LYS A C 1
ATOM 890 O O . LYS A 1 111 ? 0.415 4.203 9.100 1.00 91.19 111 LYS A O 1
ATOM 895 N N . TYR A 1 112 ? -0.289 2.352 10.182 1.00 88.81 112 TYR A N 1
ATOM 896 C CA . TYR A 1 112 ? -1.681 2.764 10.295 1.00 88.81 112 TYR A CA 1
ATOM 897 C C . TYR A 1 112 ? -1.805 4.082 11.075 1.00 88.81 112 TYR A C 1
ATOM 899 O O . TYR A 1 112 ? -1.184 4.237 12.133 1.00 88.81 112 TYR A O 1
ATOM 907 N N . ILE A 1 113 ? -2.603 5.015 10.555 1.00 88.44 113 ILE A N 1
ATOM 908 C CA . ILE A 1 113 ? -2.867 6.316 11.180 1.00 88.44 113 ILE A CA 1
ATOM 909 C C . ILE A 1 113 ? -4.357 6.623 11.376 1.00 88.44 113 ILE A C 1
ATOM 911 O O . ILE A 1 113 ? -4.669 7.317 12.344 1.00 88.44 113 ILE A O 1
ATOM 915 N N . GLU A 1 114 ? -5.264 6.100 10.540 1.00 79.06 114 GLU A N 1
ATOM 916 C CA . GLU A 1 114 ? -6.724 6.298 10.670 1.00 79.06 114 GLU A CA 1
ATOM 917 C C . GLU A 1 114 ? -7.548 5.243 9.925 1.00 79.06 114 GLU A C 1
ATOM 919 O O . GLU A 1 114 ? -7.119 4.808 8.840 1.00 79.06 114 GLU A O 1
#